Protein AF-A0A2D5AEC3-F1 (afdb_monomer_lite)

Secondary structure (DSSP, 8-state):
--GGGHHHHHHHHHHHHHHGGGS-SS--HHHHHHHHHHHHHHHHHH-TTS-HHHHTT--HHHHHHHHHTHHHHHHHH-SHHHHT---HHHHHHHHS-SSS--STT--TTS-S-HHHHHHHHHHHHHHHH-TT--HHHHHH----HHHHHH---

Foldseek 3Di:
DDPVLVVLVVQLVVLLVVLVVLAPPQHALLQVLLSLLLSLLVSCVVCVVDDPCSNVVHDVVLVVVCVVCVQVVVVQCPDCCQRGDSPVVSSCLQAPADQARPTDPGDSNHHHNSSSVLSNVLLVQLCVVPVVDDSVVSSVDNDSVSSVVSDND

Sequence (153 aa):
MRPDRLAVDALTGWIAVRQQDRIPTAPRTVDMWLFWGQVLHTAARCLPDATPAQLMNWTEEEWQWAVAHERATWAEMQPQERMFSNAPRDVMRWFQEGPFTRVGRVPQDSPDRLGMFLGWRAVEAALEAHPEWTDADVLEWTDPQPVLRAYRP

Radius of gyration: 14.45 Å; chains: 1; bounding box: 33×33×37 Å

Structure (mmCIF, N/CA/C/O backbone):
data_AF-A0A2D5AEC3-F1
#
_entry.id   AF-A0A2D5AEC3-F1
#
loop_
_atom_site.group_PDB
_atom_site.id
_atom_site.type_symbol
_atom_site.label_atom_id
_atom_site.label_alt_id
_atom_site.label_comp_id
_atom_site.label_asym_id
_atom_site.label_entity_id
_atom_site.label_seq_id
_atom_site.pdbx_PDB_ins_code
_atom_site.Cartn_x
_atom_site.Cartn_y
_atom_site.Cartn_z
_atom_site.occupancy
_atom_site.B_iso_or_equiv
_atom_site.auth_seq_id
_atom_site.auth_comp_id
_atom_site.auth_asym_id
_atom_site.auth_atom_id
_atom_site.pdbx_PDB_model_num
ATOM 1 N N . MET A 1 1 ? 3.772 0.179 21.009 1.00 59.75 1 MET A N 1
ATOM 2 C CA . MET A 1 1 ? 3.944 -1.093 20.279 1.00 59.75 1 MET A CA 1
ATOM 3 C C . MET A 1 1 ? 2.879 -2.061 20.771 1.00 59.75 1 MET A C 1
ATOM 5 O O . MET A 1 1 ? 2.767 -2.233 21.981 1.00 59.75 1 MET A O 1
ATOM 9 N N . ARG A 1 2 ? 2.050 -2.600 19.871 1.00 76.44 2 ARG A N 1
ATOM 10 C CA . ARG A 1 2 ? 0.995 -3.570 20.197 1.00 76.44 2 ARG A CA 1
ATOM 11 C C . ARG A 1 2 ? 1.575 -4.990 20.095 1.00 76.44 2 ARG A C 1
ATOM 13 O O . ARG A 1 2 ? 2.049 -5.334 19.015 1.00 76.44 2 ARG A O 1
ATOM 20 N N . PRO A 1 3 ? 1.593 -5.803 21.171 1.00 79.44 3 PRO A N 1
ATOM 21 C CA . PRO A 1 3 ? 2.250 -7.116 21.150 1.00 79.44 3 PRO A CA 1
ATOM 22 C C . PRO A 1 3 ? 1.711 -8.060 20.070 1.00 79.44 3 PRO A C 1
ATOM 24 O O . PRO A 1 3 ? 2.473 -8.817 19.480 1.00 79.44 3 PRO A O 1
ATOM 27 N N . ASP A 1 4 ? 0.416 -7.961 19.768 1.00 82.25 4 ASP A N 1
ATOM 28 C CA . ASP A 1 4 ? -0.275 -8.739 18.739 1.00 82.25 4 ASP A CA 1
ATOM 29 C C . ASP A 1 4 ? 0.148 -8.394 17.301 1.00 82.25 4 ASP A C 1
ATOM 31 O O . ASP A 1 4 ? -0.185 -9.129 16.377 1.00 82.25 4 ASP A O 1
ATOM 35 N N . ARG A 1 5 ? 0.902 -7.304 17.101 1.00 85.81 5 ARG A N 1
ATOM 36 C CA . ARG A 1 5 ? 1.364 -6.837 15.783 1.00 85.81 5 ARG A CA 1
ATOM 37 C C . ARG A 1 5 ? 2.868 -6.961 15.579 1.00 85.81 5 ARG A C 1
ATOM 39 O O . ARG A 1 5 ? 3.353 -6.723 14.482 1.00 85.81 5 ARG A O 1
ATOM 46 N N . LEU A 1 6 ? 3.608 -7.403 16.599 1.00 89.69 6 LEU A N 1
ATOM 47 C CA . LEU A 1 6 ? 5.071 -7.452 16.558 1.00 89.69 6 LEU A CA 1
ATOM 48 C C . LEU A 1 6 ? 5.607 -8.267 15.371 1.00 89.69 6 LEU A C 1
ATOM 50 O O . LEU A 1 6 ? 6.565 -7.847 14.730 1.00 89.69 6 LEU A O 1
ATOM 54 N N . ALA A 1 7 ? 4.995 -9.418 15.076 1.00 90.94 7 ALA A N 1
ATOM 55 C CA . ALA A 1 7 ? 5.411 -10.268 13.961 1.00 90.94 7 ALA A CA 1
ATOM 56 C C . ALA A 1 7 ? 5.205 -9.578 12.603 1.00 90.94 7 ALA A C 1
ATOM 58 O O . ALA A 1 7 ? 6.096 -9.607 11.756 1.00 90.94 7 ALA A O 1
ATOM 59 N N . VAL A 1 8 ? 4.057 -8.919 12.428 1.00 92.69 8 VAL A N 1
ATOM 60 C CA . VAL A 1 8 ? 3.718 -8.169 11.214 1.00 92.69 8 VAL A CA 1
ATOM 61 C C . VAL A 1 8 ? 4.655 -6.979 11.034 1.00 92.69 8 VAL A C 1
ATOM 63 O O . VAL A 1 8 ? 5.241 -6.828 9.963 1.00 92.69 8 VAL A O 1
ATOM 66 N N . ASP A 1 9 ? 4.844 -6.172 12.079 1.00 92.00 9 ASP A N 1
ATOM 67 C CA . ASP A 1 9 ? 5.701 -4.984 12.043 1.00 92.00 9 ASP A CA 1
ATOM 68 C C . ASP A 1 9 ? 7.155 -5.369 11.725 1.00 92.00 9 ASP A C 1
ATOM 70 O O . ASP A 1 9 ? 7.803 -4.754 10.875 1.00 92.00 9 ASP A O 1
ATOM 74 N N . ALA A 1 10 ? 7.663 -6.424 12.374 1.00 94.00 10 ALA A N 1
ATOM 75 C CA . ALA A 1 10 ? 9.020 -6.914 12.157 1.00 94.00 10 ALA A CA 1
ATOM 76 C C . ALA A 1 10 ? 9.219 -7.441 10.730 1.00 94.00 10 ALA A C 1
ATOM 78 O O . ALA A 1 10 ? 10.220 -7.108 10.093 1.00 94.00 10 ALA A O 1
ATOM 79 N N . LEU A 1 11 ? 8.275 -8.234 10.216 1.00 95.00 11 LEU A N 1
ATOM 80 C CA . LEU A 1 11 ? 8.365 -8.786 8.868 1.00 95.00 11 LEU A CA 1
ATOM 81 C C . LEU A 1 11 ? 8.253 -7.694 7.800 1.00 95.00 11 LEU A C 1
ATOM 83 O O . LEU A 1 11 ? 9.102 -7.615 6.917 1.00 95.00 11 LEU A O 1
ATOM 87 N N . THR A 1 12 ? 7.240 -6.834 7.899 1.00 94.56 12 THR A N 1
ATOM 88 C CA . THR A 1 12 ? 6.991 -5.743 6.942 1.00 94.56 12 THR A CA 1
ATOM 89 C C . THR A 1 12 ? 8.185 -4.792 6.899 1.00 94.56 12 THR A C 1
ATOM 91 O O . THR A 1 12 ? 8.672 -4.451 5.820 1.00 94.56 12 THR A O 1
ATOM 94 N N . GLY A 1 13 ? 8.729 -4.432 8.068 1.00 94.81 13 GLY A N 1
ATOM 95 C CA . GLY A 1 13 ? 9.949 -3.635 8.170 1.00 94.81 13 GLY A CA 1
ATOM 96 C C . GLY A 1 13 ? 11.168 -4.329 7.556 1.00 94.81 13 GLY A C 1
ATOM 97 O O . GLY A 1 13 ? 11.927 -3.696 6.823 1.00 94.81 13 GLY A O 1
ATOM 98 N N . TRP A 1 14 ? 11.344 -5.633 7.793 1.00 96.12 14 TRP A N 1
ATOM 99 C CA . TRP A 1 14 ? 12.443 -6.401 7.203 1.00 96.12 14 TRP A CA 1
ATOM 100 C C . TRP A 1 14 ? 12.357 -6.467 5.670 1.00 96.12 14 TRP A C 1
ATOM 102 O O . TRP A 1 14 ? 13.361 -6.216 5.002 1.00 96.12 14 TRP A O 1
ATOM 112 N N . ILE A 1 15 ? 11.172 -6.733 5.105 1.00 95.38 15 ILE A N 1
ATOM 113 C CA . ILE A 1 15 ? 10.953 -6.751 3.647 1.00 95.38 15 ILE A CA 1
ATOM 114 C C . ILE A 1 15 ? 11.230 -5.363 3.057 1.00 95.38 15 ILE A C 1
ATOM 116 O O . ILE A 1 15 ? 11.962 -5.254 2.073 1.00 95.38 15 ILE A O 1
ATOM 120 N N . ALA A 1 16 ? 10.707 -4.300 3.678 1.00 94.81 16 ALA A N 1
ATOM 121 C CA . ALA A 1 16 ? 10.911 -2.928 3.220 1.00 94.81 16 ALA A CA 1
ATOM 122 C C . ALA A 1 16 ? 12.400 -2.543 3.190 1.00 94.81 16 ALA A C 1
ATOM 124 O O . ALA A 1 16 ? 12.880 -2.014 2.189 1.00 94.81 16 ALA A O 1
ATOM 125 N N . VAL A 1 17 ? 13.160 -2.871 4.243 1.00 95.50 17 VAL A N 1
ATOM 126 C CA . VAL A 1 17 ? 14.616 -2.644 4.280 1.00 95.50 17 VAL A CA 1
ATOM 127 C C . VAL A 1 17 ? 15.330 -3.476 3.218 1.00 95.50 17 VAL A C 1
ATOM 129 O O . VAL A 1 17 ? 16.254 -2.989 2.570 1.00 95.50 17 VAL A O 1
ATOM 132 N N . ARG A 1 18 ? 14.907 -4.726 3.000 1.00 93.75 18 ARG A N 1
ATOM 133 C CA . ARG A 1 18 ? 15.517 -5.598 1.991 1.00 93.75 18 ARG A CA 1
ATOM 134 C C . ARG A 1 18 ? 15.302 -5.087 0.565 1.00 93.75 18 ARG A C 1
ATOM 136 O O . ARG A 1 18 ? 16.173 -5.298 -0.272 1.00 93.75 18 ARG A O 1
ATOM 143 N N . GLN A 1 19 ? 14.180 -4.418 0.314 1.00 89.69 19 GLN A N 1
ATOM 144 C CA . GLN A 1 19 ? 13.791 -3.882 -0.992 1.00 89.69 19 GLN A CA 1
ATOM 145 C C . GLN A 1 19 ? 14.164 -2.403 -1.187 1.00 89.69 19 GLN A C 1
ATOM 147 O O . GLN A 1 19 ? 13.895 -1.852 -2.252 1.00 89.69 19 GLN A O 1
ATOM 152 N N . GLN A 1 20 ? 14.792 -1.744 -0.205 1.00 87.94 20 GLN A N 1
ATOM 153 C CA . GLN A 1 20 ? 15.061 -0.297 -0.249 1.00 87.94 20 GLN A CA 1
ATOM 154 C C . GLN A 1 20 ? 15.879 0.137 -1.477 1.00 87.94 20 GLN A C 1
ATOM 156 O O . GLN A 1 20 ? 15.635 1.206 -2.028 1.00 87.94 20 GLN A O 1
ATOM 161 N N . ASP A 1 21 ? 16.797 -0.717 -1.943 1.00 88.19 21 ASP A N 1
ATOM 162 C CA . ASP A 1 21 ? 17.667 -0.439 -3.093 1.00 88.19 21 ASP A CA 1
ATOM 163 C C . ASP A 1 21 ? 16.887 -0.381 -4.418 1.00 88.19 21 ASP A C 1
ATOM 165 O O . ASP A 1 21 ? 17.408 0.087 -5.430 1.00 88.19 21 ASP A O 1
ATOM 169 N N . ARG A 1 22 ? 15.630 -0.847 -4.423 1.00 84.81 22 ARG A N 1
ATOM 170 C CA . ARG A 1 22 ? 14.723 -0.763 -5.573 1.00 84.81 22 ARG A CA 1
ATOM 171 C C . ARG A 1 22 ? 13.981 0.567 -5.658 1.00 84.81 22 ARG A C 1
ATOM 173 O O . ARG A 1 22 ? 13.422 0.871 -6.709 1.00 84.81 22 ARG A O 1
ATOM 180 N N . ILE A 1 23 ? 13.974 1.367 -4.591 1.00 90.06 23 ILE A N 1
ATOM 181 C CA . ILE A 1 23 ? 13.367 2.698 -4.615 1.00 90.06 23 ILE A CA 1
ATOM 182 C C . ILE A 1 23 ? 14.297 3.638 -5.403 1.00 90.06 23 ILE A C 1
ATOM 184 O O . ILE A 1 23 ? 15.467 3.784 -5.041 1.00 90.06 23 ILE A O 1
ATOM 188 N N . PRO A 1 24 ? 13.816 4.318 -6.461 1.00 89.75 24 PRO A N 1
ATOM 189 C CA . PRO A 1 24 ? 14.618 5.313 -7.169 1.00 89.75 24 PRO A CA 1
ATOM 190 C C . PRO A 1 24 ? 15.088 6.436 -6.233 1.00 89.75 24 PRO A C 1
ATOM 192 O O . PRO A 1 24 ? 14.377 6.808 -5.307 1.00 89.75 24 PRO A O 1
ATOM 195 N N . THR A 1 25 ? 16.238 7.064 -6.511 1.00 89.19 25 THR A N 1
ATOM 196 C CA . THR A 1 25 ? 16.790 8.154 -5.672 1.00 89.19 25 THR A CA 1
ATOM 197 C C . THR A 1 25 ? 15.823 9.329 -5.470 1.00 89.19 25 THR A C 1
ATOM 199 O O . THR A 1 25 ? 15.824 9.965 -4.420 1.00 89.19 25 THR A O 1
ATOM 202 N N . ALA A 1 26 ? 14.999 9.624 -6.476 1.00 91.44 26 ALA A N 1
ATOM 203 C CA . ALA A 1 26 ? 13.932 10.617 -6.411 1.00 91.44 26 ALA A CA 1
ATOM 204 C C . ALA A 1 26 ? 12.608 9.929 -6.773 1.00 91.44 26 ALA A C 1
ATOM 206 O O . ALA A 1 26 ? 12.172 10.022 -7.926 1.00 91.44 26 ALA A O 1
ATOM 207 N N . PRO A 1 27 ? 12.003 9.182 -5.832 1.00 94.19 27 PRO A N 1
ATOM 208 C CA . PRO A 1 27 ? 10.840 8.374 -6.138 1.00 94.19 27 PRO A CA 1
ATOM 209 C C . PRO A 1 27 ? 9.642 9.280 -6.393 1.00 94.19 27 PRO A C 1
ATOM 211 O O . PRO A 1 27 ? 9.401 10.259 -5.679 1.00 94.19 27 PRO A O 1
ATOM 214 N N . ARG A 1 28 ? 8.870 8.941 -7.418 1.00 96.69 28 ARG A N 1
ATOM 215 C CA . ARG A 1 28 ? 7.545 9.512 -7.615 1.00 96.69 28 ARG A CA 1
ATOM 216 C C . ARG A 1 28 ? 6.562 8.826 -6.679 1.00 96.69 28 ARG A C 1
ATOM 218 O O . ARG A 1 28 ? 6.817 7.738 -6.160 1.00 96.69 28 ARG A O 1
ATOM 225 N N . THR A 1 29 ? 5.390 9.425 -6.530 1.00 96.94 29 THR A N 1
ATOM 226 C CA . THR A 1 29 ? 4.317 8.855 -5.709 1.00 96.94 29 THR A CA 1
ATOM 227 C C . THR A 1 29 ? 3.967 7.436 -6.170 1.00 96.94 29 THR A C 1
ATOM 229 O O . THR A 1 29 ? 3.856 6.540 -5.343 1.00 96.94 29 THR A O 1
ATOM 232 N N . VAL A 1 30 ? 3.890 7.202 -7.482 1.00 96.25 30 VAL A N 1
ATOM 233 C CA . VAL A 1 30 ? 3.681 5.867 -8.060 1.00 96.25 30 VAL A CA 1
ATOM 234 C C . VAL A 1 30 ? 4.815 4.868 -7.775 1.00 96.25 30 VAL A C 1
ATOM 236 O O . VAL A 1 30 ? 4.559 3.676 -7.638 1.00 96.25 30 VAL A O 1
ATOM 239 N N . ASP A 1 31 ? 6.062 5.319 -7.654 1.00 96.62 31 ASP A N 1
ATOM 240 C CA . ASP A 1 31 ? 7.181 4.408 -7.384 1.00 96.62 31 ASP A CA 1
ATOM 241 C C . ASP A 1 31 ? 7.084 3.883 -5.939 1.00 96.62 31 ASP A C 1
ATOM 243 O O . ASP A 1 31 ? 7.213 2.686 -5.692 1.00 96.62 31 ASP A O 1
ATOM 247 N N . MET A 1 32 ? 6.731 4.763 -4.994 1.00 96.31 32 MET A N 1
ATOM 248 C CA . MET A 1 32 ? 6.408 4.369 -3.615 1.00 96.31 32 MET A CA 1
ATOM 249 C C . MET A 1 32 ? 5.140 3.516 -3.527 1.00 96.31 32 MET A C 1
ATOM 251 O O . MET A 1 32 ? 5.018 2.673 -2.639 1.00 96.31 32 MET A O 1
ATOM 255 N N . TRP A 1 33 ? 4.200 3.734 -4.446 1.00 94.25 33 TRP A N 1
ATOM 256 C CA . TRP A 1 33 ? 2.960 2.978 -4.543 1.00 94.25 33 TRP A CA 1
ATOM 257 C C . TRP A 1 33 ? 3.229 1.502 -4.850 1.00 94.25 33 TRP A C 1
ATOM 259 O O . TRP A 1 33 ? 2.770 0.626 -4.117 1.00 94.25 33 TRP A O 1
ATOM 269 N N . LEU A 1 34 ? 4.046 1.248 -5.879 1.00 96.31 34 LEU A N 1
ATOM 270 C CA . LEU A 1 34 ? 4.519 -0.090 -6.227 1.00 96.31 34 LEU A CA 1
ATOM 271 C C . LEU A 1 34 ? 5.329 -0.705 -5.081 1.00 96.31 34 LEU A C 1
ATOM 273 O O . LEU A 1 34 ? 5.023 -1.817 -4.664 1.00 96.31 34 LEU A O 1
ATOM 277 N N . PHE A 1 35 ? 6.299 0.035 -4.535 1.00 96.75 35 PHE A N 1
ATOM 278 C CA . PHE A 1 35 ? 7.159 -0.443 -3.449 1.00 96.75 35 PHE A CA 1
ATOM 279 C C . PHE A 1 35 ? 6.354 -0.973 -2.256 1.00 96.75 35 PHE A C 1
ATOM 281 O O . PHE A 1 35 ? 6.543 -2.110 -1.821 1.00 96.75 35 PHE A O 1
ATOM 288 N N . TRP A 1 36 ? 5.415 -0.178 -1.737 1.00 96.62 36 TRP A N 1
ATOM 289 C CA . TRP A 1 36 ? 4.604 -0.606 -0.598 1.00 96.62 36 TRP A CA 1
ATOM 290 C C . TRP A 1 36 ? 3.613 -1.710 -0.955 1.00 96.62 36 TRP A C 1
ATOM 292 O O . TRP A 1 36 ? 3.345 -2.568 -0.116 1.00 96.62 36 TRP A O 1
ATOM 302 N N . GLY A 1 37 ? 3.118 -1.733 -2.195 1.00 96.75 37 GLY A N 1
ATOM 303 C CA . GLY A 1 37 ? 2.298 -2.834 -2.684 1.00 96.75 37 GLY A CA 1
ATOM 304 C C . GLY A 1 37 ? 3.036 -4.168 -2.664 1.00 96.75 37 GLY A C 1
ATOM 305 O O . GLY A 1 37 ? 2.494 -5.151 -2.169 1.00 96.75 37 GLY A O 1
ATOM 306 N N . GLN A 1 38 ? 4.294 -4.190 -3.113 1.00 96.50 38 GLN A N 1
ATOM 307 C CA . GLN A 1 38 ? 5.150 -5.379 -3.064 1.00 96.50 38 GLN A CA 1
ATOM 308 C C . GLN A 1 38 ? 5.400 -5.826 -1.622 1.00 96.50 38 GLN A C 1
ATOM 310 O O . GLN A 1 38 ? 5.242 -7.000 -1.301 1.00 96.50 38 GLN A O 1
ATOM 315 N N . VAL A 1 39 ? 5.751 -4.883 -0.741 1.00 96.94 39 VAL A N 1
ATOM 316 C CA . VAL A 1 39 ? 6.016 -5.165 0.677 1.00 96.94 39 VAL A CA 1
ATOM 317 C C . VAL A 1 39 ? 4.803 -5.818 1.346 1.00 96.94 39 VAL A C 1
ATOM 319 O O . VAL A 1 39 ? 4.947 -6.856 1.992 1.00 96.94 39 VAL A O 1
ATOM 322 N N . LEU A 1 40 ? 3.614 -5.235 1.176 1.00 97.38 40 LEU A N 1
ATOM 323 C CA . LEU A 1 40 ? 2.385 -5.721 1.805 1.00 97.38 40 LEU A CA 1
ATOM 324 C C . LEU A 1 40 ? 1.893 -7.031 1.190 1.00 97.38 40 LEU A C 1
ATOM 326 O O . LEU A 1 40 ? 1.496 -7.927 1.931 1.00 97.38 40 LEU A O 1
ATOM 330 N N . HIS A 1 41 ? 1.989 -7.178 -0.132 1.00 97.31 41 HIS A N 1
ATOM 331 C CA . HIS A 1 41 ? 1.679 -8.430 -0.814 1.00 97.31 41 HIS A CA 1
ATOM 332 C C . HIS A 1 41 ? 2.538 -9.580 -0.270 1.00 97.31 41 HIS A C 1
ATOM 334 O O . HIS A 1 41 ? 2.020 -10.608 0.168 1.00 97.31 41 HIS A O 1
ATOM 340 N N . THR A 1 42 ? 3.858 -9.392 -0.205 1.00 96.69 42 THR A N 1
ATOM 341 C CA . THR A 1 42 ? 4.768 -10.412 0.329 1.00 96.69 42 THR A CA 1
ATOM 342 C C . THR A 1 42 ? 4.508 -10.692 1.808 1.00 96.69 42 THR A C 1
ATOM 344 O O . THR A 1 42 ? 4.473 -11.855 2.208 1.00 96.69 42 THR A O 1
ATOM 347 N N . ALA A 1 43 ? 4.266 -9.659 2.622 1.00 96.88 43 ALA A N 1
ATOM 348 C CA . ALA A 1 43 ? 3.918 -9.842 4.029 1.00 96.88 43 ALA A CA 1
ATOM 349 C C . ALA A 1 43 ? 2.630 -10.670 4.198 1.00 96.88 43 ALA A C 1
ATOM 351 O O . ALA A 1 43 ? 2.607 -11.587 5.020 1.00 96.88 43 ALA A O 1
ATOM 352 N N . ALA A 1 44 ? 1.603 -10.417 3.381 1.00 97.06 44 ALA A N 1
ATOM 353 C CA . ALA A 1 44 ? 0.349 -11.170 3.387 1.00 97.06 44 ALA A CA 1
ATOM 354 C C . ALA A 1 44 ? 0.550 -12.649 3.020 1.00 97.06 44 ALA A C 1
ATOM 356 O O . ALA A 1 44 ? -0.032 -13.528 3.652 1.00 97.06 44 ALA A O 1
ATOM 357 N N . ARG A 1 45 ? 1.413 -12.948 2.038 1.00 96.44 45 ARG A N 1
ATOM 358 C CA . ARG A 1 45 ? 1.758 -14.335 1.672 1.00 96.44 45 ARG A CA 1
ATOM 359 C C . ARG A 1 45 ? 2.529 -15.064 2.772 1.00 96.44 45 ARG A C 1
ATOM 361 O O . ARG A 1 45 ? 2.348 -16.265 2.954 1.00 96.44 45 ARG A O 1
ATOM 368 N N . CYS A 1 46 ? 3.376 -14.356 3.512 1.00 95.44 46 CYS A N 1
ATOM 369 C CA . CYS A 1 46 ? 4.148 -14.926 4.616 1.00 95.44 46 CYS A CA 1
ATOM 370 C C . CYS A 1 46 ? 3.344 -15.090 5.916 1.00 95.44 46 CYS A C 1
ATOM 372 O O . CYS A 1 46 ? 3.706 -15.923 6.746 1.00 95.44 46 CYS A O 1
ATOM 374 N N . LEU A 1 47 ? 2.285 -14.300 6.109 1.00 95.44 47 LEU A N 1
ATOM 375 C CA . LEU A 1 47 ? 1.435 -14.304 7.301 1.00 95.44 47 LEU A CA 1
ATOM 376 C C . LEU A 1 47 ? -0.037 -14.513 6.904 1.00 95.44 47 LEU A C 1
ATOM 378 O O . LEU A 1 47 ? -0.837 -13.590 7.042 1.00 95.44 47 LEU A O 1
ATOM 382 N N . PRO A 1 48 ? -0.421 -15.716 6.434 1.00 94.56 48 PRO A N 1
ATOM 383 C CA . PRO A 1 48 ? -1.765 -15.970 5.904 1.00 94.56 48 PRO A CA 1
ATOM 384 C C . PRO A 1 48 ? -2.885 -15.818 6.946 1.00 94.56 48 PRO A C 1
ATOM 386 O O . PRO A 1 48 ? -4.034 -15.595 6.577 1.00 94.56 48 PRO A O 1
ATOM 389 N N . ASP A 1 49 ? -2.553 -15.919 8.236 1.00 94.31 49 ASP A N 1
ATOM 390 C CA . ASP A 1 49 ? -3.501 -15.746 9.341 1.00 94.31 49 ASP A CA 1
ATOM 391 C C . ASP A 1 49 ? -3.665 -14.275 9.770 1.00 94.31 49 ASP A C 1
ATOM 393 O O . ASP A 1 49 ? -4.539 -13.962 10.581 1.00 94.31 49 ASP A O 1
ATOM 397 N N . ALA A 1 50 ? -2.818 -13.365 9.270 1.00 95.12 50 ALA A N 1
ATOM 398 C CA . ALA A 1 50 ? -2.908 -11.948 9.594 1.00 95.12 50 ALA A CA 1
ATOM 399 C C . ALA A 1 50 ? -4.039 -11.286 8.802 1.00 95.12 50 ALA A C 1
ATOM 401 O O . ALA A 1 50 ? -4.156 -11.441 7.585 1.00 95.12 50 ALA A O 1
ATOM 402 N N . THR A 1 51 ? -4.861 -10.492 9.484 1.00 96.06 51 THR A N 1
ATOM 403 C CA . THR A 1 51 ? -5.894 -9.708 8.808 1.00 96.06 51 THR A CA 1
ATOM 404 C C . THR A 1 51 ? -5.270 -8.554 8.014 1.00 96.06 51 THR A C 1
ATOM 406 O O . THR A 1 51 ? -4.196 -8.056 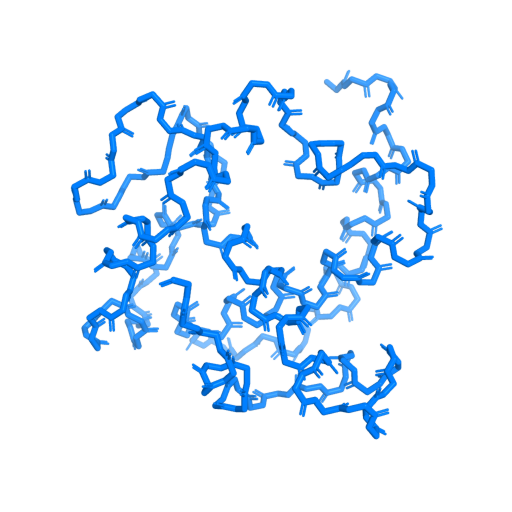8.370 1.00 96.06 51 THR A O 1
ATOM 409 N N . PRO A 1 52 ? -5.950 -8.041 6.975 1.00 96.81 52 PRO A N 1
ATOM 410 C CA . PRO A 1 52 ? -5.489 -6.853 6.258 1.00 96.81 52 PRO A CA 1
ATOM 411 C C . PRO A 1 52 ? -5.278 -5.625 7.157 1.00 96.81 52 PRO A C 1
ATOM 413 O O . PRO A 1 52 ? -4.290 -4.908 7.006 1.00 96.81 52 PRO A O 1
ATOM 416 N N . ALA A 1 53 ? -6.152 -5.425 8.149 1.00 96.31 53 ALA A N 1
ATOM 417 C CA . ALA A 1 53 ? -5.980 -4.398 9.174 1.00 96.31 53 ALA A CA 1
ATOM 418 C C . ALA A 1 53 ? -4.685 -4.596 9.979 1.00 96.31 53 ALA A C 1
ATOM 420 O O . ALA A 1 53 ? -3.962 -3.634 10.232 1.00 96.31 53 ALA A O 1
ATOM 421 N N . GLN A 1 54 ? -4.347 -5.838 10.352 1.00 95.56 54 GLN A N 1
ATOM 422 C CA . GLN A 1 54 ? -3.088 -6.130 11.041 1.00 95.56 54 GLN A CA 1
ATOM 423 C C . GLN A 1 54 ? -1.879 -5.807 10.160 1.00 95.56 54 GLN A C 1
ATOM 425 O O . GLN A 1 54 ? -0.983 -5.122 10.649 1.00 95.56 54 GLN A O 1
ATOM 430 N N . LEU A 1 55 ? -1.883 -6.220 8.885 1.00 95.81 55 LEU A N 1
ATOM 431 C CA . LEU A 1 55 ? -0.819 -5.935 7.903 1.00 95.81 55 LEU A CA 1
ATOM 432 C C . LEU A 1 55 ? -0.550 -4.433 7.731 1.00 95.81 55 LEU A C 1
ATOM 434 O O . LEU A 1 55 ? 0.598 -4.017 7.610 1.00 95.81 55 LEU A O 1
ATOM 438 N N . MET A 1 56 ? -1.604 -3.619 7.779 1.00 95.38 56 MET A N 1
ATOM 439 C CA . MET A 1 56 ? -1.526 -2.158 7.678 1.00 95.38 56 MET A CA 1
ATOM 440 C C . MET A 1 56 ? -1.258 -1.454 9.016 1.00 95.38 56 MET A C 1
ATOM 442 O O . MET A 1 56 ? -1.130 -0.232 9.058 1.00 95.38 56 MET A O 1
ATOM 446 N N . ASN A 1 57 ? -1.185 -2.205 10.120 1.00 93.69 57 ASN A N 1
ATOM 447 C CA . ASN A 1 57 ? -1.160 -1.671 11.480 1.00 93.69 57 ASN A CA 1
ATOM 448 C C . ASN A 1 57 ? -2.345 -0.716 11.772 1.00 93.69 57 ASN A C 1
ATOM 450 O O . ASN A 1 57 ? -2.226 0.237 12.542 1.00 93.69 57 ASN A O 1
ATOM 454 N N . TRP A 1 58 ? -3.514 -1.024 11.215 1.00 95.19 58 TRP A N 1
ATOM 455 C CA . TRP A 1 58 ? -4.774 -0.294 11.367 1.00 95.19 58 TRP A CA 1
ATOM 456 C C . TRP A 1 58 ? -5.756 -1.016 12.286 1.00 95.19 58 TRP A C 1
ATOM 458 O O . TRP A 1 58 ? -5.592 -2.199 12.599 1.00 95.19 58 TRP A O 1
ATOM 468 N N . THR A 1 59 ? -6.772 -0.321 12.783 1.00 95.75 59 THR A N 1
ATOM 469 C CA . THR A 1 59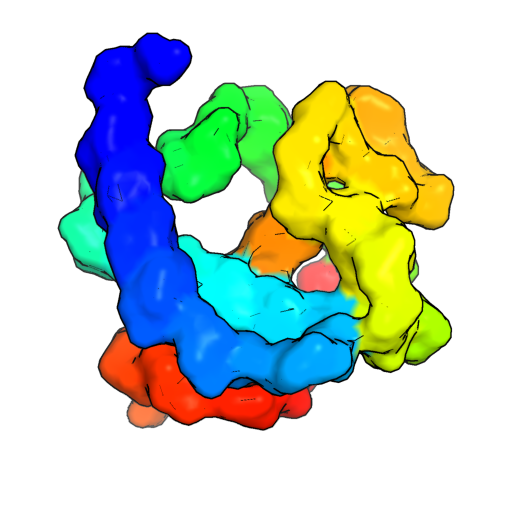 ? -7.959 -0.963 13.352 1.00 95.75 59 THR A CA 1
ATOM 470 C C . THR A 1 59 ? -8.814 -1.579 12.244 1.00 95.75 59 THR A C 1
ATOM 472 O O . THR A 1 59 ? -8.628 -1.303 11.057 1.00 95.75 59 THR A O 1
ATOM 475 N N . GLU A 1 60 ? -9.754 -2.445 12.620 1.00 96.19 60 GLU A N 1
ATOM 476 C CA . GLU A 1 60 ? -10.673 -3.011 11.632 1.00 96.19 60 GLU A CA 1
ATOM 477 C C . GLU A 1 60 ? -11.572 -1.913 11.046 1.00 96.19 60 GLU A C 1
ATOM 479 O O . GLU A 1 60 ? -11.838 -1.905 9.852 1.00 96.19 60 GLU A O 1
ATOM 484 N N . GLU A 1 61 ? -11.972 -0.925 11.850 1.00 97.75 61 GLU A N 1
ATOM 485 C CA . GLU A 1 61 ? -12.754 0.225 11.391 1.00 97.75 61 GLU A CA 1
ATOM 486 C C . GLU A 1 61 ? -11.999 1.056 10.349 1.00 97.75 61 GLU A C 1
ATOM 488 O O . GLU A 1 61 ? -12.583 1.447 9.341 1.00 97.75 61 GLU A O 1
ATOM 493 N N . GLU A 1 62 ? -10.701 1.288 10.558 1.00 98.12 62 GLU A N 1
ATOM 494 C CA . GLU A 1 62 ? -9.831 1.976 9.600 1.00 98.12 62 GLU A CA 1
ATOM 495 C C . GLU A 1 62 ? -9.721 1.199 8.279 1.00 98.12 62 GLU A C 1
ATOM 497 O O . GLU A 1 62 ? -9.841 1.780 7.199 1.00 98.12 62 GLU A O 1
ATOM 502 N N . TRP A 1 63 ? -9.569 -0.128 8.346 1.00 98.06 63 TRP A N 1
ATOM 503 C CA . TRP A 1 63 ? -9.570 -0.976 7.154 1.00 98.06 63 TRP A CA 1
ATOM 504 C C . TRP A 1 63 ? -10.903 -0.918 6.399 1.00 98.06 63 TRP A C 1
ATOM 506 O O . TRP A 1 63 ? -10.920 -0.674 5.191 1.00 98.06 63 TRP A O 1
ATOM 516 N N . GLN A 1 64 ? -12.028 -1.078 7.100 1.00 98.44 64 GLN A N 1
ATOM 517 C CA . GLN A 1 64 ? -13.357 -0.994 6.489 1.00 98.44 64 GLN A CA 1
ATOM 518 C C . GLN A 1 64 ? -13.617 0.392 5.890 1.00 98.44 64 GLN A C 1
ATOM 520 O O . GLN A 1 64 ? -14.199 0.497 4.808 1.00 98.44 64 GLN A O 1
ATOM 525 N N . TRP A 1 65 ? -13.136 1.456 6.540 1.00 98.31 65 TRP A N 1
ATOM 526 C CA . TRP A 1 65 ? -13.184 2.806 5.988 1.00 98.31 65 TRP A CA 1
ATOM 527 C C . TRP A 1 65 ? -12.421 2.881 4.664 1.00 98.31 65 TRP A C 1
ATOM 529 O O . TRP A 1 65 ? -12.970 3.378 3.679 1.00 98.31 65 TRP A O 1
ATOM 539 N N . ALA A 1 66 ? -11.188 2.365 4.614 1.00 98.38 66 ALA A N 1
ATOM 540 C CA . ALA A 1 66 ? -10.354 2.412 3.414 1.00 98.38 66 ALA A CA 1
ATOM 541 C C . ALA A 1 66 ? -10.984 1.647 2.245 1.00 98.38 66 ALA A C 1
ATOM 543 O O . ALA A 1 66 ? -11.003 2.159 1.127 1.00 98.38 66 ALA A O 1
ATOM 544 N N . VAL A 1 67 ? -11.572 0.476 2.510 1.00 98.31 67 VAL A N 1
ATOM 545 C CA . VAL A 1 67 ? -12.312 -0.307 1.509 1.00 98.31 67 VAL A CA 1
ATOM 546 C C . VAL A 1 67 ? -13.547 0.456 1.017 1.00 98.31 67 VAL A C 1
ATOM 548 O O . VAL A 1 67 ? -13.751 0.586 -0.188 1.00 98.31 67 VAL A O 1
ATOM 551 N N . ALA A 1 68 ? -14.345 1.031 1.921 1.00 98.12 68 ALA A N 1
ATOM 552 C CA . ALA A 1 68 ? -15.541 1.795 1.554 1.00 98.12 68 ALA A CA 1
ATOM 553 C C . ALA A 1 68 ? -15.228 3.068 0.741 1.00 98.12 68 ALA A C 1
ATOM 555 O O . ALA A 1 68 ? -16.046 3.505 -0.070 1.00 98.12 68 ALA A O 1
ATOM 556 N N . HIS A 1 69 ? -14.040 3.649 0.931 1.00 98.19 69 HIS A N 1
ATOM 557 C CA . HIS A 1 69 ? -13.593 4.877 0.270 1.00 98.19 69 HIS A CA 1
ATOM 558 C C . HIS A 1 69 ? -12.487 4.636 -0.769 1.00 98.19 69 HIS A C 1
ATOM 560 O O . HIS A 1 69 ? -11.848 5.597 -1.210 1.00 98.19 69 HIS A O 1
ATOM 566 N N . GLU A 1 70 ? -12.269 3.389 -1.201 1.00 97.88 70 GLU A N 1
ATOM 567 C CA . GLU A 1 70 ? -11.179 3.000 -2.107 1.00 97.88 70 GLU A CA 1
ATOM 568 C C . GLU A 1 70 ? -11.210 3.834 -3.395 1.00 97.88 70 GLU A C 1
ATOM 570 O O . GLU A 1 70 ? -10.247 4.527 -3.731 1.00 97.88 70 GLU A O 1
ATOM 575 N N . ARG A 1 71 ? -12.371 3.882 -4.057 1.00 97.38 71 ARG A N 1
ATOM 576 C CA . ARG A 1 71 ? -12.573 4.645 -5.297 1.00 97.38 71 ARG A CA 1
ATOM 577 C C . ARG A 1 71 ? -12.411 6.156 -5.117 1.00 97.38 71 ARG A C 1
ATOM 579 O O . ARG A 1 71 ? -11.852 6.825 -5.986 1.00 97.38 71 ARG A O 1
ATOM 586 N N . ALA A 1 72 ? -12.895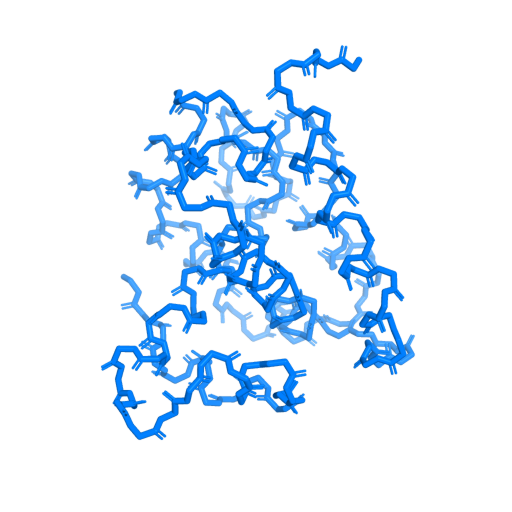 6.710 -4.005 1.00 97.25 72 ALA A N 1
ATOM 587 C CA . ALA A 1 72 ? -12.769 8.140 -3.715 1.00 97.25 72 ALA A CA 1
ATOM 588 C C . ALA A 1 72 ? -11.303 8.527 -3.463 1.00 97.25 72 ALA A C 1
ATOM 590 O O . ALA A 1 72 ? -10.826 9.538 -3.975 1.00 97.25 72 ALA A O 1
ATOM 591 N N . THR A 1 73 ? -10.573 7.682 -2.736 1.00 97.25 73 THR A N 1
ATOM 592 C CA . THR A 1 73 ? -9.145 7.861 -2.458 1.00 97.25 73 THR A CA 1
ATOM 593 C C . THR A 1 73 ? -8.319 7.733 -3.736 1.00 97.25 73 THR A C 1
ATOM 595 O O . THR A 1 73 ? -7.477 8.586 -4.021 1.00 97.25 73 THR A O 1
ATOM 598 N N . TRP A 1 74 ? -8.613 6.725 -4.562 1.00 97.06 74 TRP A N 1
ATOM 599 C CA . TRP A 1 74 ? -8.007 6.560 -5.883 1.00 97.06 74 TRP A CA 1
ATOM 600 C C . TRP A 1 74 ? -8.261 7.776 -6.786 1.00 97.06 74 TRP A C 1
ATOM 602 O O . TRP A 1 74 ? -7.341 8.246 -7.452 1.00 97.06 74 TRP A O 1
ATOM 612 N N . ALA A 1 75 ? -9.460 8.367 -6.756 1.00 96.56 75 ALA A N 1
ATOM 613 C CA . ALA A 1 75 ? -9.775 9.574 -7.522 1.00 96.56 75 ALA A CA 1
ATOM 614 C C . ALA A 1 75 ? -8.961 10.810 -7.087 1.00 96.56 75 ALA A C 1
ATOM 616 O O . ALA A 1 75 ? -8.716 11.702 -7.904 1.00 96.56 75 ALA A O 1
ATOM 617 N N . GLU A 1 76 ? -8.516 10.869 -5.829 1.00 96.56 76 GLU A N 1
ATOM 618 C CA . GLU A 1 76 ? -7.584 11.896 -5.359 1.00 96.56 76 GLU A CA 1
ATOM 619 C C . GLU A 1 76 ? -6.129 11.590 -5.745 1.00 96.56 76 GLU A C 1
ATOM 621 O O . GLU A 1 76 ? -5.338 12.525 -5.866 1.00 96.56 76 GLU A O 1
ATOM 626 N N . MET A 1 77 ? -5.772 10.326 -5.983 1.00 94.69 77 MET A N 1
ATOM 627 C CA . MET A 1 77 ? -4.423 9.910 -6.389 1.00 94.69 77 MET A CA 1
ATOM 628 C C . MET A 1 77 ? -4.199 9.947 -7.905 1.00 94.69 77 MET A C 1
ATOM 630 O O . MET A 1 77 ? -3.112 10.314 -8.349 1.00 94.69 77 MET A O 1
ATOM 634 N N . GLN A 1 78 ? -5.225 9.617 -8.699 1.00 95.00 78 GLN A N 1
ATOM 635 C CA . GLN A 1 78 ? -5.142 9.471 -10.155 1.00 95.00 78 GLN A CA 1
ATOM 636 C C . GLN A 1 78 ? -4.607 10.686 -10.944 1.00 95.00 78 GLN A C 1
ATOM 638 O O . GLN A 1 78 ? -4.043 10.459 -12.019 1.00 95.00 78 GLN A O 1
ATOM 643 N N . PRO A 1 79 ? -4.785 11.962 -10.516 1.00 96.19 79 PRO A N 1
ATOM 644 C CA . PRO A 1 79 ? -4.311 13.092 -11.307 1.00 96.19 79 PRO A CA 1
ATOM 645 C C . PRO A 1 79 ? -2.808 12.985 -11.569 1.00 96.19 79 PRO A C 1
ATOM 647 O O . PRO A 1 79 ? -2.035 12.730 -10.646 1.00 96.19 79 PRO A O 1
ATOM 650 N N . GLN A 1 80 ? -2.384 13.213 -12.818 1.00 94.88 80 GLN A N 1
ATOM 651 C CA . GLN A 1 80 ? -0.984 13.020 -13.221 1.00 94.88 80 GLN A CA 1
ATOM 652 C C . GLN A 1 80 ? -0.008 13.822 -12.351 1.00 94.88 80 GLN A C 1
ATOM 654 O O . GLN A 1 80 ? 1.036 13.303 -11.967 1.00 94.88 80 GLN A O 1
ATOM 659 N N . GLU A 1 81 ? -0.382 15.053 -11.990 1.00 95.56 81 GLU A N 1
ATOM 660 C CA . GLU A 1 81 ? 0.413 15.930 -11.124 1.00 95.56 81 GLU A CA 1
ATOM 661 C C . GLU A 1 81 ? 0.688 15.323 -9.740 1.00 95.56 81 GLU A C 1
ATOM 663 O O . GLU A 1 81 ? 1.699 15.650 -9.135 1.00 95.56 81 GLU A O 1
ATOM 668 N N . ARG A 1 82 ? -0.187 14.437 -9.243 1.00 95.62 82 ARG A N 1
ATOM 669 C CA . ARG A 1 82 ? -0.047 13.763 -7.944 1.00 95.62 82 ARG A CA 1
ATOM 670 C C . ARG A 1 82 ? 0.621 12.412 -8.111 1.00 95.62 82 ARG A C 1
ATOM 672 O O . ARG A 1 82 ? 1.646 12.168 -7.484 1.00 95.62 82 ARG A O 1
ATOM 679 N N . MET A 1 83 ? 0.089 11.568 -8.997 1.00 95.75 83 MET A N 1
ATOM 680 C CA . MET A 1 83 ? 0.605 10.219 -9.244 1.00 95.75 83 MET A CA 1
ATOM 681 C C . MET A 1 83 ? 2.092 10.230 -9.622 1.00 95.75 83 MET A C 1
ATOM 683 O O . MET A 1 83 ? 2.866 9.398 -9.148 1.00 95.75 83 MET A O 1
ATOM 687 N N . PHE A 1 84 ? 2.506 11.198 -10.442 1.00 96.56 84 PHE A N 1
ATOM 688 C CA . PHE A 1 84 ? 3.883 11.326 -10.911 1.00 96.56 84 PHE A CA 1
ATOM 689 C C . PHE A 1 84 ? 4.671 12.439 -10.205 1.00 96.56 84 PHE A C 1
ATOM 691 O O . PHE A 1 84 ? 5.790 12.731 -10.628 1.00 96.56 84 PHE A O 1
ATOM 698 N N . SER A 1 85 ? 4.143 13.030 -9.121 1.00 97.00 85 SER A N 1
ATOM 699 C CA . SER A 1 85 ? 4.915 13.975 -8.302 1.00 97.00 85 SER A CA 1
ATOM 700 C C . SER A 1 85 ? 6.120 13.268 -7.694 1.00 97.00 85 SER A C 1
ATOM 702 O O . SER A 1 85 ? 5.963 12.212 -7.081 1.00 97.00 85 SER A O 1
ATOM 704 N N . ASN A 1 86 ? 7.295 13.876 -7.838 1.00 96.81 86 ASN A N 1
ATOM 705 C CA . ASN A 1 86 ? 8.537 13.519 -7.150 1.00 96.81 86 ASN A CA 1
ATOM 706 C C . ASN A 1 86 ? 8.893 14.524 -6.041 1.00 96.81 86 ASN A C 1
ATOM 708 O O . ASN A 1 86 ? 9.983 14.459 -5.473 1.00 96.81 86 ASN A O 1
ATOM 712 N N . ALA A 1 87 ? 8.002 15.477 -5.737 1.00 96.94 87 ALA A N 1
ATOM 713 C CA . ALA A 1 87 ? 8.217 16.407 -4.642 1.00 96.94 87 ALA A CA 1
ATOM 714 C C . ALA A 1 87 ? 8.115 15.630 -3.318 1.00 96.94 87 ALA A C 1
ATOM 716 O O . ALA A 1 87 ? 7.042 15.095 -3.021 1.00 96.94 87 ALA A O 1
ATOM 717 N N . PRO A 1 88 ? 9.166 15.596 -2.472 1.00 95.06 88 PRO A N 1
ATOM 718 C CA . PRO A 1 88 ? 9.171 14.752 -1.275 1.00 95.06 88 PRO A CA 1
ATOM 719 C C . PRO A 1 88 ? 7.976 14.998 -0.352 1.00 95.06 88 PRO A C 1
ATOM 721 O O . PRO A 1 88 ? 7.428 14.072 0.232 1.00 95.06 88 PRO A O 1
ATOM 724 N N . ARG A 1 89 ? 7.517 16.251 -0.256 1.00 94.75 89 ARG A N 1
ATOM 725 C CA . ARG A 1 89 ? 6.344 16.615 0.546 1.00 94.75 89 ARG A CA 1
ATOM 726 C C . ARG A 1 89 ? 5.050 15.992 0.022 1.00 94.75 89 ARG A C 1
ATOM 728 O O . ARG A 1 89 ? 4.213 15.608 0.833 1.00 94.75 89 ARG A O 1
ATOM 735 N N . ASP A 1 90 ? 4.871 15.927 -1.291 1.00 95.12 90 ASP A N 1
ATOM 736 C CA . ASP A 1 90 ? 3.653 15.385 -1.894 1.00 95.12 90 ASP A CA 1
ATOM 737 C C . ASP A 1 90 ? 3.629 13.866 -1.781 1.00 95.12 90 ASP A C 1
ATOM 739 O O . ASP A 1 90 ? 2.612 13.306 -1.380 1.00 95.12 90 ASP A O 1
ATOM 743 N N . VAL A 1 91 ? 4.776 13.224 -2.025 1.00 96.62 91 VAL A N 1
ATOM 744 C CA . VAL A 1 91 ? 4.957 11.782 -1.830 1.00 96.62 91 VAL A CA 1
ATOM 745 C C . VAL A 1 91 ? 4.673 11.414 -0.371 1.00 96.62 91 VAL A C 1
ATOM 747 O O . VAL A 1 91 ? 3.802 10.594 -0.096 1.00 96.62 91 VAL A O 1
ATOM 750 N N . MET A 1 92 ? 5.328 12.073 0.591 1.00 94.81 92 MET A N 1
ATOM 751 C CA . MET A 1 92 ? 5.207 11.727 2.014 1.00 94.81 92 MET A CA 1
ATOM 752 C C . MET A 1 92 ? 3.784 11.854 2.562 1.00 94.81 92 MET A C 1
ATOM 754 O O . MET A 1 92 ? 3.409 11.095 3.451 1.00 94.81 92 MET A O 1
ATOM 758 N N . ARG A 1 93 ? 2.950 12.750 2.022 1.00 96.06 93 ARG A N 1
ATOM 759 C CA . ARG A 1 93 ? 1.550 12.890 2.461 1.00 96.06 93 ARG A CA 1
ATOM 760 C C . ARG A 1 93 ? 0.705 11.630 2.248 1.00 96.06 93 ARG A C 1
ATOM 762 O O . ARG A 1 93 ? -0.304 11.498 2.935 1.00 96.06 93 ARG A O 1
ATOM 769 N N . TRP A 1 94 ? 1.109 10.738 1.340 1.00 97.50 94 TRP A N 1
ATOM 770 C CA . TRP A 1 94 ? 0.428 9.472 1.054 1.00 97.50 94 TRP A CA 1
ATOM 771 C C . TRP A 1 94 ? 0.893 8.294 1.913 1.00 97.50 94 TRP A C 1
ATOM 773 O O . TRP A 1 94 ? 0.108 7.374 2.129 1.00 97.50 94 TRP A O 1
ATOM 783 N N . PHE A 1 95 ? 2.153 8.297 2.359 1.00 96.38 95 PHE A N 1
ATOM 784 C CA . PHE A 1 95 ? 2.818 7.111 2.927 1.00 96.38 95 PHE A CA 1
ATOM 785 C C . PHE A 1 95 ? 3.344 7.306 4.351 1.00 96.38 95 PHE A C 1
ATOM 787 O O . PHE A 1 95 ? 3.807 6.347 4.961 1.00 96.38 95 PHE A O 1
ATOM 794 N N . GLN A 1 96 ? 3.316 8.526 4.891 1.00 93.88 96 GLN A N 1
ATOM 795 C CA . GLN A 1 96 ? 3.770 8.770 6.258 1.00 93.88 96 GLN A CA 1
ATOM 796 C C . GLN A 1 96 ? 2.702 8.394 7.287 1.00 93.88 96 GLN A C 1
ATOM 798 O O . GLN A 1 96 ? 1.502 8.563 7.050 1.00 93.88 96 GLN A O 1
ATOM 803 N N . GLU A 1 97 ? 3.165 7.976 8.459 1.00 93.44 97 GLU A N 1
ATOM 804 C CA . GLU A 1 97 ? 2.322 7.813 9.639 1.00 93.44 97 GLU A CA 1
ATOM 805 C C . GLU A 1 97 ? 1.761 9.156 10.112 1.00 93.44 97 GLU A C 1
ATOM 807 O O . GLU A 1 97 ? 2.406 10.209 10.026 1.00 93.44 97 GLU A O 1
ATOM 812 N N . GLY A 1 98 ? 0.545 9.123 10.640 1.00 92.75 98 GLY A N 1
ATOM 813 C CA . GLY A 1 98 ? -0.119 10.313 11.145 1.00 92.75 98 GLY A CA 1
ATOM 814 C C . GLY A 1 98 ? -1.532 10.017 11.626 1.00 92.75 98 GLY A C 1
ATOM 815 O O . GLY A 1 98 ? -1.932 8.866 11.698 1.00 92.75 98 GLY A O 1
ATOM 816 N N . PRO A 1 99 ? -2.312 11.051 11.967 1.00 92.31 99 PRO A N 1
ATOM 817 C CA . PRO A 1 99 ? -3.701 10.851 12.368 1.00 92.31 99 PRO A CA 1
ATOM 818 C C . PRO A 1 99 ? -4.636 10.536 11.189 1.00 92.31 99 PRO A C 1
ATOM 820 O O . PRO A 1 99 ? -5.722 10.041 11.431 1.00 92.31 99 PRO A O 1
ATOM 823 N N . PHE A 1 100 ? -4.250 10.892 9.955 1.00 96.75 100 PHE A N 1
ATOM 824 C CA . PHE A 1 100 ? -5.008 10.661 8.719 1.00 96.75 100 PHE A CA 1
ATOM 825 C C . PHE A 1 100 ? -4.152 10.991 7.486 1.00 96.75 100 PHE A C 1
ATOM 827 O O . PHE A 1 100 ? -3.128 11.686 7.592 1.00 96.75 100 PHE A O 1
ATOM 834 N N . THR A 1 101 ? -4.588 10.564 6.300 1.00 97.25 101 THR A N 1
ATOM 835 C CA . THR A 1 101 ? -3.923 10.876 5.025 1.00 97.25 101 THR A CA 1
ATOM 836 C C . THR A 1 101 ? -4.243 12.302 4.559 1.00 97.25 101 THR A C 1
ATOM 838 O O . THR A 1 101 ? -5.385 12.661 4.288 1.00 97.25 101 THR A O 1
ATOM 841 N N . ARG A 1 102 ? -3.217 13.155 4.428 1.00 95.06 102 ARG A N 1
ATOM 842 C CA . ARG A 1 102 ? -3.370 14.608 4.189 1.00 95.06 102 ARG A CA 1
ATOM 843 C C . ARG A 1 102 ? -3.232 14.990 2.714 1.00 95.06 102 ARG A C 1
ATOM 845 O O . ARG A 1 102 ? -2.305 15.723 2.356 1.00 95.06 102 ARG A O 1
ATOM 852 N N . VAL A 1 103 ? -4.139 14.517 1.858 1.00 94.56 103 VAL A N 1
ATOM 853 C CA . VAL A 1 103 ? -4.099 14.805 0.413 1.00 94.56 103 VAL A CA 1
ATOM 854 C C . VAL A 1 103 ? -5.458 15.226 -0.132 1.00 94.56 103 VAL A C 1
ATOM 856 O O . VAL A 1 103 ? -6.459 14.562 0.098 1.00 94.56 103 VAL A O 1
ATOM 859 N N . GLY A 1 104 ? -5.479 16.307 -0.919 1.00 92.12 104 GLY A N 1
ATOM 860 C CA . GLY A 1 104 ? -6.651 16.710 -1.695 1.00 92.12 104 GLY A CA 1
ATOM 861 C C . GLY A 1 104 ? -7.913 16.830 -0.841 1.00 92.12 104 GLY A C 1
ATOM 862 O O . GLY A 1 104 ? -7.939 17.591 0.125 1.00 92.12 104 GLY A O 1
ATOM 863 N N . ARG A 1 105 ? -8.951 16.081 -1.223 1.00 94.50 105 ARG A N 1
ATOM 864 C CA . ARG A 1 105 ? -10.238 16.011 -0.509 1.00 94.50 105 ARG A CA 1
ATOM 865 C C . ARG A 1 105 ? -10.384 14.781 0.390 1.00 94.50 105 ARG A C 1
ATOM 867 O O . ARG A 1 105 ? -11.503 14.478 0.794 1.00 94.50 105 ARG A O 1
ATOM 874 N N . VAL A 1 106 ? -9.293 14.075 0.691 1.00 96.06 106 VAL A N 1
ATOM 875 C CA . VAL A 1 106 ? -9.331 12.949 1.629 1.00 96.06 106 VAL A CA 1
ATOM 876 C C . VAL A 1 106 ? -9.816 13.456 3.003 1.00 96.06 106 VAL A C 1
ATOM 878 O O . VAL A 1 106 ? -9.227 14.403 3.538 1.00 96.06 106 VAL A O 1
ATOM 881 N N . PRO A 1 107 ? -10.900 12.883 3.557 1.00 95.38 107 PRO A N 1
ATOM 882 C CA . PRO A 1 107 ? -11.456 13.292 4.846 1.00 95.38 107 PRO A CA 1
ATOM 883 C C . PRO A 1 107 ? -10.506 13.088 6.039 1.00 95.38 107 PRO A C 1
ATOM 885 O O . PRO A 1 107 ? -9.586 12.272 5.994 1.00 95.38 107 PRO A O 1
ATOM 888 N N . GLN A 1 108 ? -10.732 13.821 7.135 1.00 94.88 108 GLN A N 1
ATOM 889 C CA . GLN A 1 108 ? -9.893 13.730 8.344 1.00 94.88 108 GLN A CA 1
ATOM 890 C C . GLN A 1 108 ? -10.160 12.486 9.202 1.00 94.88 108 GLN A C 1
ATOM 892 O O . GLN A 1 108 ? -9.345 12.174 10.060 1.00 94.88 108 GLN A O 1
ATOM 897 N N . ASP A 1 109 ? -11.281 11.800 8.990 1.00 94.62 109 ASP A N 1
ATOM 898 C CA . ASP A 1 109 ? -11.596 10.487 9.567 1.00 94.62 109 ASP A CA 1
ATOM 899 C C . ASP A 1 109 ? -10.956 9.332 8.781 1.00 94.62 109 ASP A C 1
ATOM 901 O O . ASP A 1 109 ? -11.154 8.171 9.127 1.00 94.62 109 ASP A O 1
ATOM 905 N N . SER A 1 110 ? -10.192 9.640 7.727 1.00 97.06 110 SER A N 1
ATOM 906 C CA . SER A 1 110 ? -9.438 8.629 6.998 1.00 97.06 110 SER A CA 1
ATOM 907 C C . SER A 1 110 ? -8.279 8.062 7.822 1.00 97.06 110 SER A C 1
ATOM 909 O O . SER A 1 110 ? -7.664 8.792 8.602 1.00 97.06 110 SER A O 1
ATOM 911 N N . PRO A 1 111 ? -7.896 6.798 7.588 1.00 97.81 111 PRO A N 1
ATOM 912 C CA . PRO A 1 111 ? -6.642 6.260 8.085 1.00 97.81 111 PRO A CA 1
ATOM 913 C C . PRO A 1 111 ? -5.433 7.029 7.544 1.00 97.81 111 PRO A C 1
ATOM 915 O O . PRO A 1 111 ? -5.478 7.727 6.5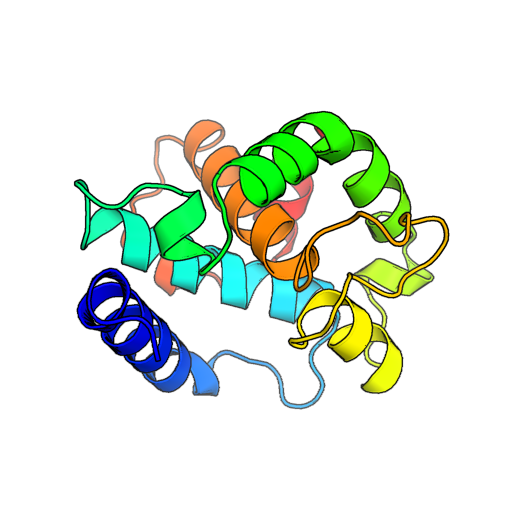17 1.00 97.81 111 PRO A O 1
ATOM 918 N N . ASP A 1 112 ? -4.303 6.866 8.222 1.00 97.31 112 ASP A N 1
ATOM 919 C CA . ASP A 1 112 ? -3.014 7.245 7.654 1.00 97.31 112 ASP A CA 1
ATOM 920 C C . ASP A 1 112 ? -2.661 6.387 6.434 1.00 97.31 112 ASP A C 1
ATOM 922 O O . ASP A 1 112 ? -3.409 5.496 6.061 1.00 97.31 112 ASP A O 1
ATOM 926 N N . ARG A 1 113 ? -1.546 6.680 5.760 1.00 97.56 113 ARG A N 1
ATOM 927 C CA . ARG A 1 113 ? -0.912 5.766 4.790 1.00 97.56 113 ARG A CA 1
ATOM 928 C C . ARG A 1 113 ? -1.823 5.158 3.709 1.00 97.56 113 ARG A C 1
ATOM 930 O O . ARG A 1 113 ? -1.540 4.066 3.212 1.00 97.56 113 ARG A O 1
ATOM 937 N N . LEU A 1 114 ? -2.866 5.859 3.257 1.00 98.31 114 LEU A N 1
ATOM 938 C CA . LEU A 1 114 ? -3.760 5.339 2.212 1.00 98.31 114 LEU A CA 1
ATOM 939 C C . LEU A 1 114 ? -3.034 5.048 0.888 1.00 98.31 114 LEU A C 1
ATOM 941 O O . LEU A 1 114 ? -3.496 4.219 0.106 1.00 98.31 114 LEU A O 1
ATOM 945 N N . GLY A 1 115 ? -1.880 5.680 0.640 1.00 97.56 115 GLY A N 1
ATOM 946 C CA . GLY A 1 115 ? -1.025 5.332 -0.493 1.00 97.56 115 GLY A CA 1
ATOM 947 C C . GLY A 1 115 ? -0.513 3.892 -0.423 1.00 97.56 115 GLY A C 1
ATOM 948 O O . GLY A 1 115 ? -0.461 3.221 -1.447 1.00 97.56 115 GLY A O 1
ATOM 949 N N . MET A 1 116 ? -0.187 3.385 0.772 1.00 97.94 116 MET A N 1
ATOM 950 C CA . MET A 1 116 ? 0.220 1.987 0.960 1.00 97.94 116 MET A CA 1
ATOM 951 C C . MET A 1 116 ? -0.940 1.033 0.667 1.00 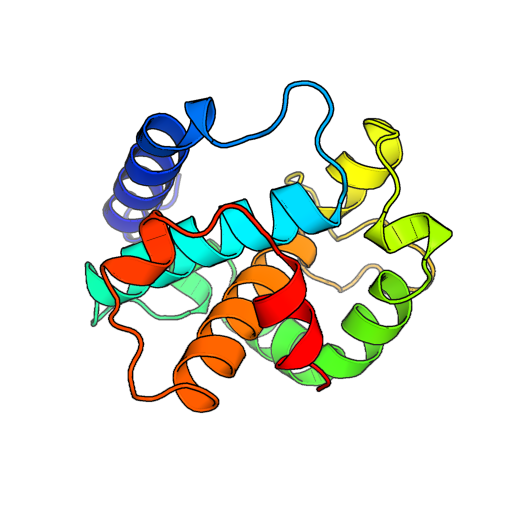97.94 116 MET A C 1
ATOM 953 O O . MET A 1 116 ? -0.764 0.066 -0.070 1.00 97.94 116 MET A O 1
ATOM 957 N N . PHE A 1 117 ? -2.135 1.355 1.176 1.00 98.31 117 PHE A N 1
ATOM 958 C CA . PHE A 1 117 ? -3.352 0.580 0.929 1.00 98.31 117 PHE A CA 1
ATOM 959 C C . PHE A 1 117 ? -3.638 0.457 -0.560 1.00 98.31 117 PHE A C 1
ATOM 961 O O . PHE A 1 117 ? -3.694 -0.655 -1.076 1.00 98.31 117 PHE A O 1
ATOM 968 N N . LEU A 1 118 ? -3.730 1.584 -1.272 1.00 97.81 118 LEU A N 1
ATOM 969 C CA . LEU A 1 118 ? -3.965 1.556 -2.711 1.00 97.81 118 LEU A CA 1
ATOM 970 C C . LEU A 1 118 ? -2.890 0.718 -3.427 1.00 97.81 118 LEU A C 1
ATOM 972 O O . LEU A 1 118 ? -3.166 0.143 -4.471 1.00 97.81 118 LEU A O 1
ATOM 976 N N . GLY A 1 119 ? -1.650 0.707 -2.919 1.00 97.25 119 GLY A N 1
ATOM 977 C CA . GLY A 1 119 ? -0.505 0.069 -3.586 1.00 97.25 119 GLY A CA 1
ATOM 978 C C . GLY A 1 119 ? -0.610 -1.425 -3.526 1.00 97.25 119 GLY A C 1
ATOM 979 O O . GLY A 1 119 ? -0.452 -2.114 -4.531 1.00 97.25 119 GLY A O 1
ATOM 980 N N . TRP A 1 120 ? -0.982 -1.903 -2.349 1.00 97.75 120 TRP A N 1
ATOM 981 C CA . TRP A 1 120 ? -1.297 -3.296 -2.150 1.00 97.75 120 TRP A CA 1
ATOM 982 C C . TRP A 1 120 ? -2.477 -3.725 -3.021 1.00 97.75 120 TRP A C 1
ATOM 984 O O . TRP A 1 120 ? -2.352 -4.684 -3.777 1.00 97.75 120 TRP A O 1
ATOM 994 N N . ARG A 1 121 ? -3.576 -2.960 -3.023 1.00 97.88 121 ARG A N 1
ATOM 995 C CA . ARG A 1 121 ? -4.748 -3.238 -3.872 1.00 97.88 121 ARG A CA 1
ATOM 996 C C . ARG A 1 121 ? -4.400 -3.283 -5.359 1.00 97.88 121 ARG A C 1
ATOM 998 O O . ARG A 1 121 ? -4.909 -4.138 -6.079 1.00 97.88 121 ARG A O 1
ATOM 1005 N N . ALA A 1 122 ? -3.510 -2.401 -5.808 1.00 97.00 122 ALA A N 1
ATOM 1006 C CA . ALA A 1 122 ? -3.070 -2.369 -7.191 1.00 97.00 122 ALA A CA 1
ATOM 1007 C C . ALA A 1 122 ? -2.225 -3.593 -7.571 1.00 97.00 122 ALA A C 1
ATOM 1009 O O . ALA A 1 122 ? -2.423 -4.146 -8.650 1.00 97.00 122 ALA A O 1
ATOM 1010 N N . VAL A 1 123 ? -1.321 -4.041 -6.693 1.00 97.06 123 VAL A N 1
ATOM 1011 C CA . VAL A 1 123 ? -0.532 -5.267 -6.903 1.00 97.06 123 VAL A CA 1
ATOM 1012 C C . VAL A 1 123 ? -1.430 -6.505 -6.950 1.00 97.06 123 VAL A C 1
ATOM 1014 O O . VAL A 1 123 ? -1.286 -7.310 -7.867 1.00 97.06 123 VAL A O 1
ATOM 1017 N N . GLU A 1 124 ? -2.397 -6.629 -6.034 1.00 96.62 124 GLU A N 1
ATOM 1018 C CA . GLU A 1 124 ? -3.362 -7.741 -6.056 1.00 96.62 124 GLU A CA 1
ATOM 1019 C C . GLU A 1 124 ? -4.184 -7.747 -7.356 1.00 96.62 124 GLU A C 1
ATOM 1021 O O . GLU A 1 124 ? -4.296 -8.780 -8.012 1.00 96.62 124 GLU A O 1
ATOM 1026 N N . ALA A 1 125 ? -4.693 -6.584 -7.782 1.00 96.44 125 ALA A N 1
ATOM 1027 C CA . ALA A 1 125 ? -5.434 -6.458 -9.038 1.00 96.44 125 ALA A CA 1
ATOM 1028 C C . ALA A 1 125 ? -4.572 -6.798 -10.267 1.00 96.44 125 ALA A C 1
ATOM 1030 O O . ALA A 1 125 ? -5.064 -7.364 -11.242 1.00 96.44 125 ALA A O 1
ATOM 1031 N N . ALA A 1 126 ? -3.280 -6.464 -10.230 1.00 96.25 126 ALA A N 1
ATOM 1032 C CA . ALA A 1 126 ? -2.341 -6.786 -11.296 1.00 96.25 126 ALA A CA 1
ATOM 1033 C C . ALA A 1 126 ? -2.101 -8.297 -11.418 1.00 96.25 126 ALA A C 1
ATOM 103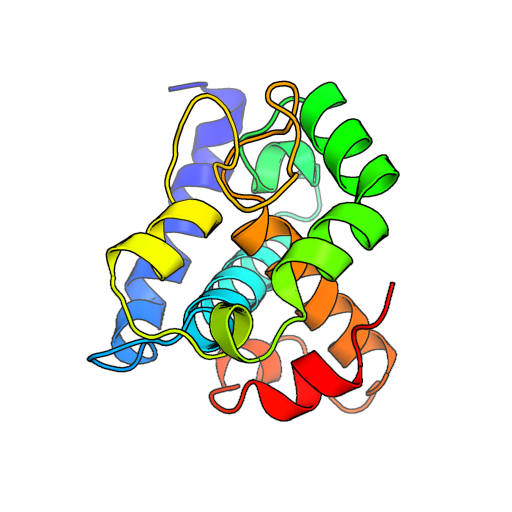5 O O . ALA A 1 126 ? -2.112 -8.814 -12.530 1.00 96.25 126 ALA A O 1
ATOM 1036 N N . LEU A 1 127 ? -1.949 -9.010 -10.299 1.00 95.38 127 LEU A N 1
ATOM 1037 C CA . LEU A 1 127 ? -1.842 -10.473 -10.295 1.00 95.38 127 LEU A CA 1
ATOM 1038 C C . LEU A 1 127 ? -3.137 -11.154 -10.748 1.00 95.38 127 LEU A C 1
ATOM 1040 O O . LEU A 1 127 ? -3.091 -12.129 -11.490 1.00 95.38 127 LEU A O 1
ATOM 1044 N N . GLU A 1 128 ? -4.296 -10.630 -10.344 1.00 94.81 128 GLU A N 1
ATOM 1045 C CA . GLU A 1 128 ? -5.591 -11.157 -10.789 1.00 94.81 128 GLU A CA 1
ATOM 1046 C C . GLU A 1 128 ? -5.775 -11.006 -12.310 1.00 94.81 128 GLU A C 1
ATOM 1048 O O . GLU A 1 128 ? -6.285 -11.911 -12.973 1.00 94.81 128 GLU A O 1
ATOM 1053 N N . ALA A 1 129 ? -5.313 -9.888 -12.879 1.00 94.44 129 ALA A N 1
ATOM 1054 C CA . ALA A 1 129 ? -5.357 -9.635 -14.317 1.00 94.44 129 ALA A CA 1
ATOM 1055 C C . ALA A 1 129 ? -4.328 -10.450 -15.126 1.00 94.44 129 ALA A C 1
ATOM 1057 O O . ALA A 1 129 ? -4.508 -10.611 -16.336 1.00 94.44 129 ALA A O 1
ATOM 1058 N N . HIS A 1 130 ? -3.278 -10.961 -14.475 1.00 93.44 130 HIS A N 1
ATOM 1059 C CA . HIS A 1 130 ? -2.158 -11.671 -15.097 1.00 93.44 130 HIS A CA 1
ATOM 1060 C C . HIS A 1 130 ? -1.833 -12.977 -14.349 1.00 93.44 130 HIS A C 1
ATOM 1062 O O . HIS A 1 130 ? -0.842 -13.039 -13.617 1.00 93.44 130 HIS A O 1
ATOM 1068 N N . PRO A 1 131 ? -2.634 -14.046 -14.537 1.00 92.25 131 PRO A N 1
ATOM 1069 C CA . PRO A 1 131 ? -2.444 -15.327 -13.847 1.00 92.25 131 PRO A CA 1
ATOM 1070 C C . PRO A 1 131 ? -1.108 -16.025 -14.145 1.00 92.25 131 PRO A C 1
ATOM 1072 O O . PRO A 1 131 ? -0.755 -16.996 -13.480 1.00 92.25 131 PRO A O 1
ATOM 1075 N N . GLU A 1 132 ? -0.388 -15.583 -15.178 1.00 93.38 132 GLU A N 1
ATOM 1076 C CA . GLU A 1 132 ? 0.961 -16.035 -15.507 1.00 93.38 132 GLU A CA 1
ATOM 1077 C C . GLU A 1 132 ? 2.043 -15.491 -14.563 1.00 93.38 132 GLU A C 1
ATOM 1079 O O . GLU A 1 132 ? 3.139 -16.052 -14.524 1.00 93.38 132 GLU A O 1
ATOM 1084 N N . TRP A 1 133 ? 1.762 -14.411 -13.829 1.00 94.62 133 TRP A N 1
ATOM 1085 C CA . TRP A 1 133 ? 2.681 -13.849 -12.845 1.00 94.62 133 TRP A CA 1
ATOM 1086 C C . TRP A 1 133 ? 2.564 -14.573 -11.509 1.00 94.62 133 TRP A C 1
ATOM 1088 O O . TRP A 1 133 ? 1.486 -14.947 -11.051 1.00 94.62 133 TRP A O 1
ATOM 1098 N N . THR A 1 134 ? 3.708 -14.754 -10.866 1.00 93.75 134 THR A N 1
ATOM 1099 C CA . THR A 1 134 ? 3.845 -15.428 -9.578 1.00 93.75 134 THR A CA 1
ATOM 1100 C C . THR A 1 134 ? 4.100 -14.424 -8.456 1.00 93.75 134 THR A C 1
ATOM 1102 O O . THR A 1 134 ? 4.565 -13.309 -8.694 1.00 93.75 134 THR A O 1
ATOM 1105 N N . ASP A 1 135 ? 3.886 -14.839 -7.203 1.00 91.50 135 ASP A N 1
ATOM 1106 C CA . ASP A 1 135 ? 4.226 -14.012 -6.033 1.00 91.50 135 ASP A CA 1
ATOM 1107 C C . ASP A 1 135 ? 5.728 -13.637 -6.006 1.00 91.50 135 ASP A C 1
ATOM 1109 O O . ASP A 1 135 ? 6.113 -12.603 -5.462 1.00 91.50 135 ASP A O 1
ATOM 1113 N N . ALA A 1 136 ? 6.596 -14.461 -6.611 1.00 90.50 136 ALA A N 1
ATOM 1114 C CA . ALA A 1 136 ? 8.024 -14.171 -6.732 1.00 90.50 136 ALA A CA 1
ATOM 1115 C C . ALA A 1 136 ? 8.309 -13.052 -7.748 1.00 90.50 136 ALA A C 1
ATOM 1117 O O . ALA A 1 136 ? 9.199 -12.235 -7.511 1.00 90.50 136 ALA A O 1
ATOM 1118 N N . ASP A 1 137 ? 7.536 -12.976 -8.836 1.00 91.81 137 ASP A N 1
ATOM 1119 C CA . ASP A 1 137 ? 7.684 -11.927 -9.852 1.00 91.81 137 ASP A CA 1
ATOM 1120 C C . ASP A 1 137 ? 7.366 -10.545 -9.280 1.00 91.81 137 ASP A C 1
ATOM 1122 O O . ASP A 1 137 ? 8.010 -9.563 -9.649 1.00 91.81 137 ASP A O 1
ATOM 1126 N N . VAL A 1 138 ? 6.426 -10.472 -8.328 1.00 92.31 138 VAL A N 1
ATOM 1127 C CA . VAL A 1 138 ? 6.037 -9.221 -7.662 1.00 92.31 138 VAL A CA 1
ATOM 1128 C C . VAL A 1 138 ? 7.246 -8.504 -7.091 1.00 92.31 138 VAL A C 1
ATOM 1130 O O . VAL A 1 138 ? 7.378 -7.301 -7.288 1.00 92.31 138 VAL A O 1
ATOM 1133 N N . LEU A 1 139 ? 8.154 -9.218 -6.421 1.00 88.75 139 LEU A N 1
ATOM 1134 C CA . LEU A 1 139 ? 9.341 -8.617 -5.808 1.00 88.75 139 LEU A CA 1
ATOM 1135 C C . LEU A 1 139 ? 10.313 -8.033 -6.841 1.00 88.75 139 LEU A C 1
ATOM 1137 O O . LEU A 1 139 ? 11.089 -7.145 -6.490 1.00 88.75 139 LEU A O 1
ATOM 1141 N N . GLU A 1 140 ? 10.259 -8.501 -8.087 1.00 90.81 140 GLU A N 1
ATOM 1142 C CA . GLU A 1 140 ? 11.136 -8.092 -9.185 1.00 90.81 140 GLU A CA 1
ATOM 1143 C C . GLU A 1 140 ? 10.579 -6.912 -9.996 1.00 90.81 140 GLU A C 1
ATOM 1145 O O . GLU A 1 140 ? 11.307 -6.310 -10.793 1.00 90.81 140 GLU A O 1
ATOM 1150 N N . TRP A 1 141 ? 9.312 -6.536 -9.792 1.00 92.00 141 TRP A N 1
ATOM 1151 C CA . TRP A 1 141 ? 8.713 -5.410 -10.504 1.00 92.00 141 TRP A CA 1
ATOM 1152 C C . TRP A 1 141 ? 9.415 -4.091 -10.170 1.00 92.00 141 TRP A C 1
ATOM 1154 O O . TRP A 1 141 ? 9.639 -3.731 -9.017 1.00 92.00 141 TRP A O 1
ATOM 1164 N N . THR A 1 142 ? 9.752 -3.348 -11.217 1.00 90.88 142 THR A N 1
ATOM 1165 C CA . THR A 1 142 ? 10.388 -2.024 -11.123 1.00 90.88 142 THR A CA 1
ATOM 1166 C C . THR A 1 142 ? 9.627 -0.973 -11.920 1.00 90.88 142 THR A C 1
ATOM 1168 O O . THR A 1 142 ? 9.647 0.203 -11.566 1.00 90.88 142 THR A O 1
ATOM 1171 N N . ASP A 1 143 ? 8.922 -1.390 -12.975 1.00 91.62 143 ASP A N 1
ATOM 1172 C CA . ASP A 1 143 ? 8.007 -0.536 -13.719 1.00 91.62 143 ASP A CA 1
ATOM 1173 C C . ASP A 1 143 ? 6.607 -0.592 -13.087 1.00 91.62 143 ASP A C 1
ATOM 1175 O O . ASP A 1 143 ? 5.990 -1.658 -13.077 1.00 91.62 143 ASP A O 1
ATOM 1179 N N . PRO A 1 144 ? 6.063 0.530 -12.587 1.00 92.25 144 PRO A N 1
ATOM 1180 C CA . PRO A 1 144 ? 4.710 0.554 -12.050 1.00 92.25 144 PRO A CA 1
ATOM 1181 C C . PRO A 1 144 ? 3.610 0.562 -13.122 1.00 92.25 144 PRO A C 1
ATOM 1183 O O . PRO A 1 144 ? 2.441 0.381 -12.786 1.00 92.25 144 PRO A O 1
ATOM 1186 N N . GLN A 1 145 ? 3.924 0.788 -14.404 1.00 91.44 145 GLN A N 1
ATOM 1187 C CA . GLN A 1 145 ? 2.910 0.903 -15.462 1.00 91.44 145 GLN A CA 1
ATOM 1188 C C . GLN A 1 145 ? 1.948 -0.294 -15.568 1.00 91.44 145 GLN A C 1
ATOM 1190 O O . GLN A 1 145 ? 0.754 -0.047 -15.761 1.00 91.44 145 GLN A O 1
ATOM 1195 N N . PRO A 1 146 ? 2.383 -1.563 -15.455 1.00 88.00 146 PRO A N 1
ATOM 1196 C CA . PRO A 1 146 ? 1.465 -2.699 -15.514 1.00 88.00 146 PRO A CA 1
ATOM 1197 C C . PRO A 1 146 ? 0.464 -2.686 -14.351 1.00 88.00 146 PRO A C 1
ATOM 1199 O O . PRO A 1 146 ? -0.739 -2.814 -14.571 1.00 88.00 146 PRO A O 1
ATOM 1202 N N . VAL A 1 147 ? 0.949 -2.393 -13.141 1.00 90.00 147 VAL A N 1
ATOM 1203 C CA . VAL A 1 147 ? 0.134 -2.272 -11.923 1.00 90.00 147 VAL A CA 1
ATOM 1204 C C . VAL A 1 147 ? -0.896 -1.143 -12.051 1.00 90.00 147 VAL A C 1
ATOM 1206 O O . VAL A 1 147 ? -2.080 -1.332 -11.777 1.00 90.00 147 VAL A O 1
ATOM 1209 N N . LEU A 1 148 ? -0.482 0.014 -12.578 1.00 89.19 148 LEU A N 1
ATOM 1210 C CA . LEU A 1 148 ? -1.379 1.143 -12.847 1.00 89.19 148 LEU A CA 1
ATOM 1211 C C . LEU A 1 148 ? -2.503 0.819 -13.836 1.00 89.19 148 LEU A C 1
ATOM 1213 O O . LEU A 1 148 ? -3.599 1.373 -13.745 1.00 89.19 148 LEU A O 1
ATOM 1217 N N . ARG A 1 149 ? -2.216 -0.005 -14.847 1.00 90.38 149 ARG A N 1
ATOM 1218 C CA . ARG A 1 149 ? -3.186 -0.338 -15.899 1.00 90.38 149 ARG A CA 1
ATOM 1219 C C . ARG A 1 149 ? -4.252 -1.297 -15.396 1.00 90.38 149 ARG A C 1
ATOM 1221 O O . ARG A 1 149 ? -5.406 -1.136 -15.790 1.00 90.38 149 ARG A O 1
ATOM 1228 N N . ALA A 1 150 ? -3.865 -2.240 -14.541 1.00 90.06 150 ALA A N 1
ATOM 1229 C CA . ALA A 1 150 ? -4.771 -3.214 -13.949 1.00 90.06 150 ALA A CA 1
ATOM 1230 C C . ALA A 1 150 ? -5.688 -2.601 -12.876 1.00 90.06 150 ALA A C 1
ATOM 1232 O O . ALA A 1 150 ? -6.800 -3.078 -12.671 1.00 90.06 150 ALA A O 1
ATOM 1233 N N . TYR A 1 151 ? -5.261 -1.517 -12.219 1.00 93.81 151 TYR A N 1
ATOM 1234 C CA . TYR A 1 151 ? -5.962 -0.988 -11.051 1.00 93.81 151 TYR A CA 1
ATOM 1235 C C . TYR A 1 151 ? -6.813 0.262 -11.329 1.00 93.81 151 TYR A C 1
ATOM 1237 O O . TYR A 1 151 ? -6.314 1.391 -11.415 1.00 93.81 151 TYR A O 1
ATOM 1245 N N . ARG A 1 152 ? -8.134 0.052 -11.437 1.00 90.25 152 ARG A N 1
ATOM 1246 C CA . ARG A 1 152 ? -9.170 1.096 -11.561 1.00 90.25 152 ARG A CA 1
ATOM 1247 C C . ARG A 1 152 ? -10.432 0.722 -10.757 1.00 90.25 152 ARG A C 1
ATOM 1249 O O . ARG A 1 152 ? -11.390 0.236 -11.364 1.00 90.25 152 ARG A O 1
ATOM 1256 N N . PRO A 1 153 ? -10.418 0.902 -9.424 1.00 87.00 153 PRO A N 1
ATOM 1257 C CA . PRO A 1 153 ? -11.558 0.594 -8.553 1.00 87.00 153 PRO A CA 1
ATOM 1258 C C . PRO A 1 153 ? -12.785 1.493 -8.813 1.00 87.00 153 PRO A C 1
ATOM 1260 O O . PRO A 1 153 ? -12.657 2.587 -9.410 1.00 87.00 153 PRO A O 1
#

pLDDT: mean 94.23, std 4.54, range [59.75, 98.44]